Protein AF-E5VL37-F1 (afdb_monomer)

Structure (mmCIF, N/CA/C/O backbone):
data_AF-E5VL37-F1
#
_entry.id   AF-E5VL37-F1
#
loop_
_atom_site.group_PDB
_atom_site.id
_atom_site.type_symbol
_atom_site.label_atom_id
_atom_site.label_alt_id
_atom_site.label_comp_id
_atom_site.label_asym_id
_atom_site.label_entity_id
_atom_site.label_seq_id
_atom_site.pdbx_PDB_ins_code
_atom_site.Cartn_x
_atom_site.Cartn_y
_atom_site.Cartn_z
_atom_site.occupancy
_atom_site.B_iso_or_equiv
_atom_site.auth_seq_id
_atom_site.auth_comp_id
_atom_site.auth_asym_id
_atom_site.auth_atom_id
_atom_site.pdbx_PDB_model_num
ATOM 1 N N . MET A 1 1 ? -0.561 -13.008 9.667 1.00 47.91 1 MET A N 1
ATOM 2 C CA . MET A 1 1 ? 0.557 -12.253 9.053 1.00 47.91 1 MET A CA 1
ATOM 3 C C . MET A 1 1 ? 0.689 -10.954 9.836 1.00 47.91 1 MET A C 1
ATOM 5 O O . MET A 1 1 ? -0.328 -10.316 10.033 1.00 47.91 1 MET A O 1
ATOM 9 N N . ASN A 1 2 ? 1.878 -10.595 10.334 1.00 67.38 2 ASN A N 1
ATOM 10 C CA . ASN A 1 2 ? 2.064 -9.457 11.260 1.00 67.38 2 ASN A CA 1
ATOM 11 C C . ASN A 1 2 ? 2.245 -8.087 10.576 1.00 67.38 2 ASN A C 1
ATOM 13 O O . ASN A 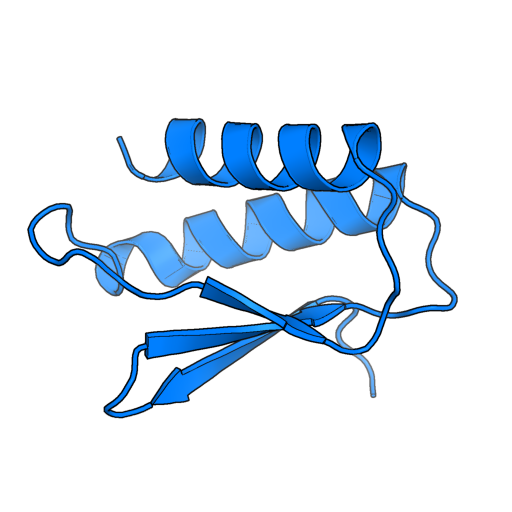1 2 ? 2.586 -7.122 11.252 1.00 67.38 2 ASN A O 1
ATOM 17 N N . GLN A 1 3 ? 2.079 -7.986 9.252 1.00 76.56 3 GLN A N 1
ATOM 18 C CA . GLN A 1 3 ? 2.247 -6.720 8.533 1.00 76.56 3 GLN A CA 1
ATOM 19 C C . GLN A 1 3 ? 0.944 -6.335 7.825 1.00 76.56 3 GLN A C 1
ATOM 21 O O . GLN A 1 3 ? 0.467 -7.124 7.008 1.00 76.56 3 GLN A O 1
ATOM 26 N N . PRO A 1 4 ? 0.391 -5.143 8.109 1.00 86.75 4 PRO A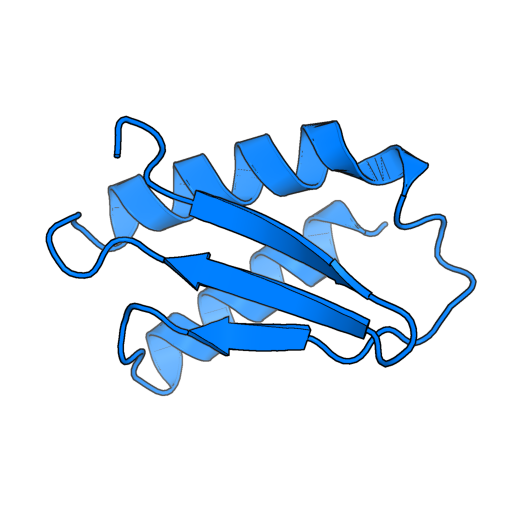 N 1
ATOM 27 C CA . PRO A 1 4 ? -0.889 -4.706 7.550 1.00 86.75 4 PRO A CA 1
ATOM 28 C C . PRO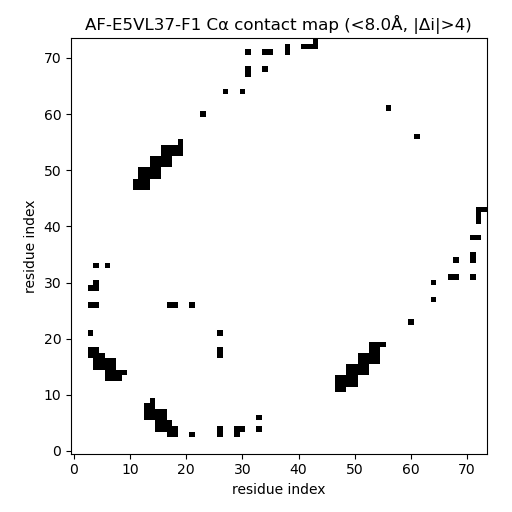 A 1 4 ? -0.818 -4.316 6.068 1.00 86.75 4 PRO A C 1
ATOM 30 O O . PRO A 1 4 ? -1.844 -4.230 5.395 1.00 86.75 4 PRO A O 1
ATOM 33 N N . VAL A 1 5 ? 0.394 -4.078 5.560 1.00 89.94 5 VAL A N 1
ATOM 34 C CA . VAL A 1 5 ? 0.667 -3.746 4.162 1.00 89.94 5 VAL A CA 1
ATOM 35 C C . VAL A 1 5 ? 1.865 -4.559 3.690 1.00 89.94 5 VAL A C 1
ATOM 37 O O . VAL A 1 5 ? 2.943 -4.519 4.292 1.00 89.94 5 VAL A O 1
ATOM 40 N N . LEU A 1 6 ? 1.678 -5.291 2.596 1.00 89.50 6 LEU A N 1
ATOM 41 C CA . LEU A 1 6 ? 2.708 -6.087 1.934 1.00 89.50 6 LEU A CA 1
ATOM 42 C C . LEU A 1 6 ? 2.918 -5.569 0.514 1.00 89.50 6 LEU A C 1
ATOM 44 O O . LEU A 1 6 ? 1.987 -5.559 -0.285 1.00 89.50 6 LEU A O 1
ATOM 48 N N . LEU A 1 7 ? 4.153 -5.192 0.191 1.00 86.88 7 LEU A N 1
ATOM 49 C CA . LEU A 1 7 ? 4.560 -4.804 -1.157 1.00 86.88 7 LEU A CA 1
ATOM 50 C C . LEU A 1 7 ? 5.306 -5.969 -1.812 1.00 86.88 7 LEU A C 1
ATOM 52 O O . LEU A 1 7 ? 6.266 -6.494 -1.248 1.00 86.88 7 LEU A O 1
ATOM 56 N N . LYS A 1 8 ? 4.853 -6.387 -2.993 1.00 86.88 8 LYS A N 1
ATOM 57 C CA . LYS A 1 8 ? 5.454 -7.457 -3.796 1.00 86.88 8 LYS A CA 1
ATOM 58 C C . LYS A 1 8 ? 5.816 -6.904 -5.170 1.00 86.88 8 LYS A C 1
ATOM 60 O O . LYS A 1 8 ? 4.928 -6.665 -5.985 1.00 86.88 8 LYS A O 1
ATOM 65 N N . GLY A 1 9 ? 7.105 -6.694 -5.422 1.00 82.06 9 GLY A N 1
ATOM 66 C CA . GLY A 1 9 ? 7.610 -6.348 -6.752 1.00 82.06 9 GLY A CA 1
ATOM 67 C C . GLY A 1 9 ? 7.737 -7.590 -7.634 1.00 82.06 9 GLY A C 1
ATOM 68 O O . GLY A 1 9 ? 8.150 -8.649 -7.160 1.00 82.06 9 GLY A O 1
ATOM 69 N N . ASN A 1 10 ? 7.374 -7.477 -8.908 1.00 73.12 10 ASN A N 1
ATOM 70 C CA . ASN A 1 10 ? 7.603 -8.497 -9.929 1.00 73.12 10 ASN A CA 1
ATOM 71 C C . ASN A 1 10 ? 7.906 -7.840 -11.288 1.00 73.12 10 ASN A C 1
ATOM 73 O O . ASN A 1 10 ? 7.896 -6.618 -11.417 1.00 73.12 10 ASN A O 1
ATOM 77 N N . SER A 1 11 ? 8.160 -8.653 -12.314 1.00 71.50 11 SER A N 1
ATOM 78 C CA . SER A 1 11 ? 8.499 -8.195 -13.670 1.00 71.50 11 SER A CA 1
ATOM 79 C C . SER A 1 11 ? 7.393 -7.387 -14.367 1.00 71.50 11 SER A C 1
ATOM 81 O O . SER A 1 11 ? 7.672 -6.728 -15.362 1.00 71.50 11 SER A O 1
ATOM 83 N N . LEU A 1 12 ? 6.149 -7.452 -13.878 1.00 70.25 12 LEU A N 1
ATOM 84 C CA . LEU A 1 12 ? 4.989 -6.738 -14.426 1.00 70.25 12 LEU A CA 1
ATOM 85 C C . LEU A 1 12 ? 4.685 -5.434 -13.670 1.00 70.25 12 LEU A C 1
ATOM 87 O O . LEU A 1 12 ? 3.969 -4.583 -14.193 1.00 70.25 12 LEU A O 1
ATOM 91 N N . GLY A 1 13 ? 5.191 -5.278 -12.445 1.00 80.69 13 GLY A N 1
ATOM 92 C CA . GLY A 1 13 ? 4.953 -4.108 -11.607 1.00 80.69 13 GLY A CA 1
ATOM 93 C C . GLY A 1 13 ? 4.947 -4.425 -10.112 1.00 80.69 13 GLY A C 1
ATOM 94 O O . GLY A 1 13 ? 5.643 -5.321 -9.632 1.00 80.69 13 GLY A O 1
ATOM 95 N N . LEU A 1 14 ? 4.148 -3.669 -9.358 1.00 86.00 14 LEU A N 1
ATOM 96 C CA . LEU A 1 14 ? 4.026 -3.776 -7.907 1.00 86.00 14 LEU A CA 1
ATOM 97 C C . LEU A 1 14 ? 2.633 -4.272 -7.518 1.00 86.00 14 LEU A C 1
ATOM 99 O O . LEU A 1 14 ? 1.620 -3.688 -7.891 1.00 86.00 14 LEU A O 1
ATOM 103 N N . THR A 1 15 ? 2.569 -5.320 -6.702 1.00 89.00 15 THR A N 1
ATOM 104 C CA . THR A 1 15 ? 1.333 -5.741 -6.032 1.00 89.00 15 THR A CA 1
ATOM 105 C C . THR A 1 15 ? 1.378 -5.333 -4.565 1.00 89.00 15 THR A C 1
ATOM 107 O O . THR A 1 15 ? 2.255 -5.769 -3.820 1.00 89.00 15 THR A O 1
ATOM 110 N N . MET A 1 16 ? 0.419 -4.517 -4.144 1.00 89.31 16 MET A N 1
ATOM 111 C CA . MET A 1 16 ? 0.200 -4.121 -2.761 1.00 89.31 16 MET A CA 1
ATOM 112 C C . MET A 1 16 ? -0.966 -4.917 -2.177 1.00 89.31 16 MET A C 1
ATOM 114 O O . MET A 1 16 ? -2.103 -4.803 -2.628 1.00 89.31 16 MET A O 1
ATOM 118 N N . VAL A 1 17 ? -0.682 -5.721 -1.157 1.00 91.50 17 VAL A N 1
ATOM 119 C CA . VAL A 1 17 ? -1.687 -6.492 -0.424 1.00 91.50 17 VAL A CA 1
ATOM 120 C C . VAL A 1 17 ? -1.996 -5.770 0.882 1.00 91.50 17 VAL A C 1
ATOM 122 O O . VAL A 1 17 ? -1.096 -5.536 1.691 1.00 91.50 17 VAL A O 1
ATOM 125 N N . LEU A 1 18 ? -3.264 -5.414 1.063 1.00 91.81 18 LEU A N 1
ATOM 126 C CA . LEU A 1 18 ? -3.785 -4.657 2.197 1.00 91.81 18 LEU A CA 1
ATOM 127 C C . LEU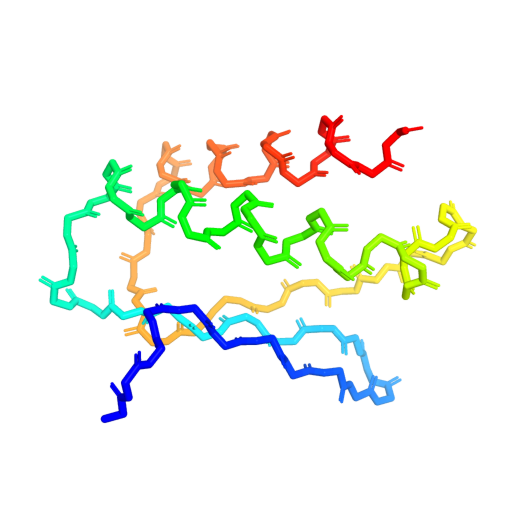 A 1 18 ? -4.548 -5.575 3.153 1.00 91.81 18 LEU A C 1
ATOM 129 O O . LEU A 1 18 ? -5.284 -6.459 2.712 1.00 91.81 18 LEU A O 1
ATOM 133 N N . ASP A 1 19 ? -4.410 -5.337 4.455 1.00 91.12 19 ASP A N 1
ATOM 134 C CA . ASP A 1 19 ? -5.183 -6.042 5.477 1.00 91.12 19 ASP A CA 1
ATOM 135 C C . ASP A 1 19 ? -6.679 -5.649 5.413 1.00 91.12 19 ASP A C 1
ATOM 137 O O . ASP A 1 19 ? -7.018 -4.466 5.571 1.00 91.12 19 ASP A O 1
ATOM 141 N N . PRO A 1 20 ? -7.600 -6.608 5.185 1.00 89.94 20 PRO A N 1
ATOM 142 C CA . PRO A 1 20 ? -9.034 -6.331 5.128 1.00 89.94 20 PRO A CA 1
ATOM 143 C C . PRO A 1 20 ? -9.666 -6.010 6.490 1.00 89.94 20 PRO A C 1
ATOM 145 O O . PRO A 1 20 ? -10.736 -5.409 6.521 1.00 89.94 20 PRO A O 1
ATOM 148 N N . GLY A 1 21 ? -9.049 -6.416 7.603 1.00 88.31 21 GLY A N 1
ATOM 149 C CA . GLY A 1 21 ? -9.566 -6.228 8.962 1.00 88.31 21 GLY A CA 1
ATOM 150 C C . GLY A 1 21 ? -9.108 -4.932 9.636 1.00 88.31 21 GLY A C 1
ATOM 151 O O . GLY A 1 21 ? -9.661 -4.545 10.666 1.00 88.31 21 GLY A O 1
ATOM 152 N N . MET A 1 22 ? -8.112 -4.242 9.076 1.00 89.25 22 MET A N 1
ATOM 153 C CA . MET A 1 22 ? -7.601 -2.982 9.621 1.00 89.25 22 MET A CA 1
ATOM 154 C C . MET A 1 22 ? -8.525 -1.800 9.283 1.00 89.25 22 MET A C 1
ATOM 156 O O . MET A 1 22 ? -9.187 -1.784 8.253 1.00 89.25 22 MET A O 1
ATOM 160 N N . LYS A 1 23 ? -8.579 -0.756 10.116 1.00 91.56 23 LYS A N 1
ATOM 161 C CA . LYS A 1 23 ? -9.293 0.486 9.757 1.00 91.56 23 LYS A CA 1
ATOM 162 C C . LYS A 1 23 ? -8.534 1.259 8.678 1.00 91.56 23 LYS A C 1
ATOM 164 O O . LYS A 1 23 ? -7.307 1.272 8.697 1.00 91.56 23 LYS A O 1
ATOM 169 N N . PHE A 1 24 ? -9.253 1.936 7.781 1.00 88.88 24 PHE A N 1
ATOM 170 C CA . PHE A 1 24 ? -8.638 2.657 6.660 1.00 88.88 24 PHE A CA 1
ATOM 171 C C . PHE A 1 24 ? -7.612 3.707 7.123 1.00 88.88 24 PHE A C 1
ATOM 173 O O . PHE A 1 24 ? -6.504 3.733 6.605 1.00 88.88 24 PHE A O 1
ATOM 180 N N . ASP A 1 25 ? -7.907 4.477 8.175 1.00 90.19 25 ASP A N 1
ATOM 181 C CA . ASP A 1 25 ? -6.976 5.489 8.705 1.00 90.19 25 ASP A CA 1
ATOM 182 C C . ASP A 1 25 ? -5.646 4.901 9.203 1.00 90.19 25 ASP A C 1
ATOM 184 O O . ASP A 1 25 ? -4.593 5.525 9.093 1.00 90.19 25 ASP A O 1
ATOM 188 N N . GLN A 1 26 ? -5.680 3.690 9.767 1.00 91.19 26 GLN A N 1
ATOM 189 C CA . GLN A 1 26 ? -4.468 2.990 10.206 1.00 91.19 26 GLN A CA 1
ATOM 190 C C . GLN A 1 26 ? -3.726 2.383 9.017 1.00 91.19 26 GLN A C 1
ATOM 192 O O . GLN A 1 26 ? -2.500 2.442 8.953 1.00 91.19 26 GLN A O 1
ATOM 197 N N . LEU A 1 27 ? -4.485 1.839 8.064 1.00 91.06 27 LEU A N 1
ATOM 198 C CA . LEU A 1 27 ? -3.961 1.276 6.829 1.00 91.06 27 LEU A CA 1
ATOM 199 C C . LEU A 1 27 ? -3.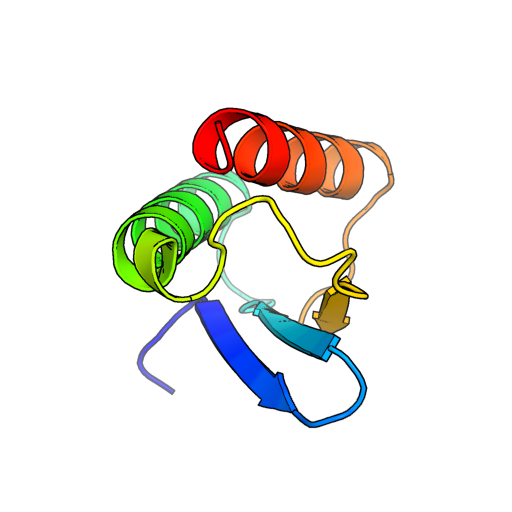179 2.334 6.046 1.00 91.06 27 LEU A C 1
ATOM 201 O O . LEU A 1 27 ? -2.068 2.067 5.611 1.00 91.06 27 LEU A O 1
ATOM 205 N N . ILE A 1 28 ? -3.721 3.546 5.934 1.00 90.44 28 ILE A N 1
ATOM 206 C CA . ILE A 1 28 ? -3.096 4.668 5.234 1.00 90.44 28 ILE A CA 1
ATOM 207 C C . ILE A 1 28 ? -1.720 5.007 5.812 1.00 90.44 28 ILE A C 1
ATOM 209 O O . ILE A 1 28 ? -0.757 5.105 5.055 1.00 90.44 28 ILE A O 1
ATOM 213 N N . LYS A 1 29 ? -1.597 5.093 7.140 1.00 90.44 29 LYS A N 1
ATOM 214 C CA . LYS A 1 29 ? -0.300 5.321 7.797 1.00 90.44 29 LYS A CA 1
ATOM 215 C C . LYS A 1 29 ? 0.696 4.201 7.499 1.00 90.44 29 LYS A C 1
ATOM 217 O O . LYS A 1 29 ? 1.855 4.457 7.201 1.00 90.44 29 LYS A O 1
ATOM 222 N N . ALA A 1 30 ? 0.231 2.953 7.523 1.00 90.88 30 ALA A N 1
ATOM 223 C CA . ALA A 1 30 ? 1.081 1.813 7.204 1.00 90.88 30 ALA A CA 1
ATOM 224 C C . ALA A 1 30 ? 1.519 1.784 5.727 1.00 90.88 30 ALA A C 1
ATOM 226 O O . ALA A 1 30 ? 2.632 1.346 5.431 1.00 90.88 30 ALA A O 1
ATOM 227 N N . ILE A 1 31 ? 0.661 2.234 4.803 1.00 89.06 31 ILE A N 1
ATOM 228 C CA . ILE A 1 31 ? 1.006 2.400 3.386 1.00 89.06 31 ILE A CA 1
ATOM 229 C C . ILE A 1 31 ? 2.088 3.473 3.265 1.00 89.06 31 ILE A C 1
ATOM 231 O O . ILE A 1 31 ? 3.128 3.210 2.667 1.00 89.06 31 ILE A O 1
ATOM 235 N N . GLU A 1 32 ? 1.880 4.640 3.872 1.00 88.69 32 GLU A N 1
ATOM 236 C CA . GLU A 1 32 ? 2.841 5.747 3.866 1.00 88.69 32 GLU A CA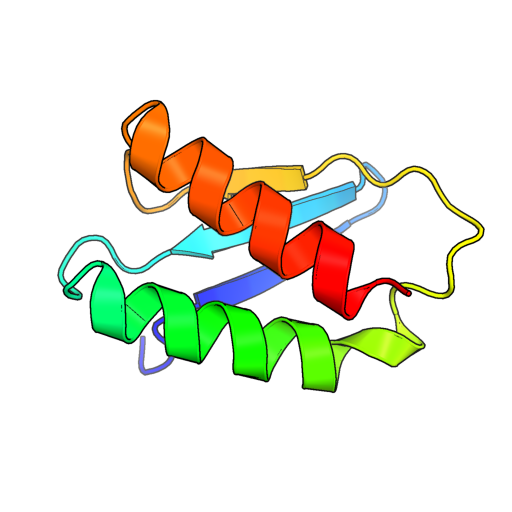 1
ATOM 237 C C . GLU A 1 32 ? 4.231 5.294 4.337 1.00 88.69 32 GLU A C 1
ATOM 239 O O . GLU A 1 32 ? 5.205 5.413 3.589 1.00 88.69 32 GLU A O 1
ATOM 244 N N . ASP A 1 33 ? 4.314 4.671 5.514 1.00 88.56 33 ASP A N 1
ATOM 245 C CA . ASP A 1 33 ? 5.574 4.170 6.071 1.00 88.56 33 ASP A CA 1
ATOM 246 C C . ASP A 1 33 ? 6.262 3.161 5.142 1.00 88.56 33 ASP A C 1
ATOM 248 O O . ASP A 1 33 ? 7.493 3.141 5.030 1.00 88.56 33 ASP A O 1
ATOM 252 N N . LYS A 1 34 ? 5.486 2.305 4.465 1.00 86.75 34 LYS A N 1
ATOM 253 C CA . LYS A 1 34 ? 6.022 1.315 3.523 1.00 86.75 34 LYS A CA 1
ATOM 254 C C . LYS A 1 34 ? 6.562 1.951 2.252 1.00 86.75 34 LYS A C 1
ATOM 256 O O . LYS A 1 34 ? 7.610 1.514 1.782 1.00 86.75 34 LYS A O 1
ATOM 261 N N . PHE A 1 35 ? 5.883 2.951 1.700 1.00 83.00 35 PHE A N 1
ATOM 262 C CA . PHE A 1 35 ? 6.344 3.634 0.492 1.00 83.00 35 PHE A CA 1
ATOM 263 C C . PHE A 1 35 ? 7.574 4.502 0.759 1.00 83.00 35 PHE A C 1
ATOM 265 O O . PHE A 1 35 ? 8.487 4.493 -0.060 1.00 83.00 35 PHE A O 1
ATOM 272 N N . VAL A 1 36 ? 7.667 5.147 1.926 1.00 83.44 36 VAL A N 1
ATOM 273 C CA . VAL A 1 36 ? 8.879 5.877 2.342 1.00 83.44 36 VAL A CA 1
ATOM 274 C C . VAL A 1 36 ? 10.083 4.936 2.448 1.00 83.44 36 VAL A C 1
ATOM 276 O O . VAL A 1 36 ? 11.154 5.244 1.931 1.00 83.44 36 VAL A O 1
ATOM 279 N N . GLN A 1 37 ? 9.909 3.762 3.064 1.00 82.25 37 GLN A N 1
ATOM 280 C CA . GLN A 1 37 ? 10.962 2.739 3.140 1.00 82.25 37 GLN A CA 1
ATOM 281 C C . GLN A 1 37 ? 11.333 2.166 1.769 1.00 82.25 37 GLN A C 1
ATOM 283 O O . GLN A 1 37 ? 12.471 1.760 1.556 1.00 82.25 37 GLN A O 1
ATOM 288 N N . ALA A 1 38 ? 10.374 2.112 0.848 1.00 77.25 38 ALA A N 1
ATOM 289 C CA . ALA A 1 38 ? 10.572 1.591 -0.493 1.00 77.25 38 ALA A CA 1
ATOM 290 C C . ALA A 1 38 ? 10.978 2.669 -1.511 1.00 77.25 38 ALA A C 1
ATOM 292 O O . ALA A 1 38 ? 11.063 2.343 -2.691 1.00 77.25 38 ALA A O 1
ATOM 293 N N . LYS A 1 39 ? 11.242 3.923 -1.107 1.00 76.94 39 LYS A N 1
ATOM 294 C CA . LYS A 1 39 ? 11.523 5.026 -2.047 1.00 76.94 39 LYS A CA 1
ATOM 295 C C . LYS A 1 39 ? 12.653 4.700 -3.029 1.00 76.94 39 LYS A C 1
ATOM 297 O O . LYS A 1 39 ? 12.534 5.006 -4.205 1.00 76.94 39 LYS A O 1
ATOM 302 N N . ASP A 1 40 ? 13.690 3.998 -2.564 1.00 73.25 40 ASP A N 1
ATOM 303 C CA . ASP A 1 40 ? 14.863 3.644 -3.375 1.00 73.25 40 ASP A CA 1
ATOM 304 C C . ASP A 1 40 ? 14.522 2.615 -4.472 1.00 73.25 40 ASP A C 1
ATOM 306 O O . ASP A 1 40 ? 15.277 2.426 -5.428 1.00 73.25 40 ASP A O 1
ATOM 310 N N . PHE A 1 41 ? 13.376 1.937 -4.339 1.00 71.50 41 PHE A N 1
ATOM 311 C CA . PHE A 1 41 ? 12.802 1.051 -5.351 1.00 71.50 41 PHE A CA 1
ATOM 312 C C . PHE A 1 41 ? 12.043 1.835 -6.431 1.00 71.50 41 PHE A C 1
ATOM 314 O O . PHE A 1 41 ? 11.933 1.389 -7.572 1.00 71.50 41 PHE A O 1
ATOM 321 N N . PHE A 1 42 ? 11.531 3.013 -6.082 1.00 70.62 42 PHE A N 1
ATOM 322 C CA . PHE A 1 42 ? 10.706 3.858 -6.932 1.00 70.62 42 PHE A CA 1
ATOM 323 C C . PHE A 1 42 ? 11.458 5.134 -7.325 1.00 70.62 42 PHE A C 1
ATOM 325 O O . PHE A 1 42 ? 11.078 6.242 -6.965 1.00 70.62 42 PHE A O 1
ATOM 332 N N . ASN A 1 43 ? 12.532 4.991 -8.100 1.00 64.38 43 ASN A N 1
ATOM 333 C CA . ASN A 1 43 ? 13.398 6.115 -8.483 1.00 64.38 43 ASN A CA 1
ATOM 334 C C . ASN A 1 43 ? 12.830 6.982 -9.628 1.00 64.38 43 ASN A C 1
ATOM 336 O O . ASN A 1 43 ? 13.567 7.344 -10.543 1.00 64.38 43 ASN A O 1
ATOM 340 N N . GLY A 1 44 ? 11.522 7.272 -9.625 1.00 59.75 44 GLY A N 1
ATOM 341 C CA . GLY A 1 44 ? 10.836 8.258 -10.486 1.00 59.75 44 GLY A CA 1
ATOM 342 C C . GLY A 1 44 ? 10.857 8.030 -12.008 1.00 59.75 44 GLY A C 1
ATOM 343 O O . GLY A 1 44 ? 10.104 8.668 -12.736 1.00 59.75 44 GLY A O 1
ATOM 344 N N . GLN A 1 45 ? 11.690 7.122 -12.518 1.00 60.19 45 GLN A N 1
ATOM 345 C CA . GLN A 1 45 ? 11.946 6.945 -13.952 1.00 60.19 45 GLN A CA 1
ATOM 346 C C . GLN A 1 45 ? 11.145 5.803 -14.590 1.00 60.19 45 GLN A C 1
ATOM 348 O O . GLN A 1 45 ? 11.175 5.644 -15.808 1.00 60.19 45 GLN A O 1
ATOM 353 N N . THR A 1 46 ? 10.417 5.009 -13.798 1.00 65.25 46 THR A N 1
ATOM 354 C CA . THR A 1 46 ? 9.688 3.834 -14.298 1.00 65.25 46 THR A CA 1
ATOM 355 C C . THR A 1 46 ? 8.197 3.972 -14.021 1.00 65.25 46 THR A C 1
ATOM 357 O O . THR A 1 46 ? 7.787 4.085 -12.868 1.00 65.25 46 THR A O 1
ATOM 360 N N . GLN A 1 47 ? 7.372 3.923 -15.073 1.00 70.12 47 GLN A N 1
ATOM 361 C CA . GLN A 1 47 ? 5.931 3.729 -14.913 1.00 70.12 47 GLN A CA 1
ATOM 362 C C . GLN A 1 47 ? 5.688 2.312 -14.388 1.00 70.12 47 GLN A C 1
ATOM 364 O O . GLN A 1 47 ? 5.925 1.332 -15.091 1.00 70.12 47 GLN A O 1
ATOM 369 N N . ILE A 1 48 ? 5.242 2.205 -13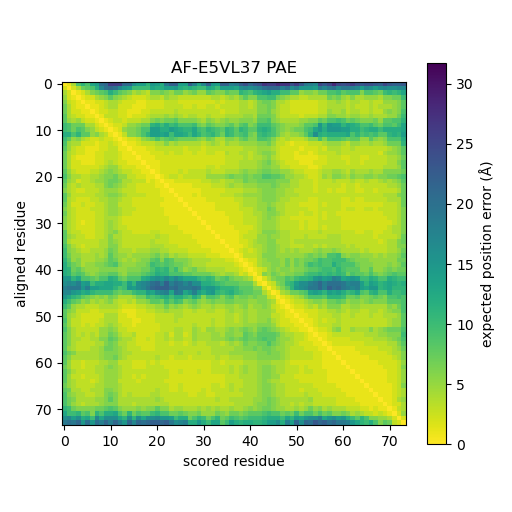.137 1.00 76.31 48 ILE A N 1
ATOM 370 C CA . ILE A 1 48 ? 5.000 0.924 -12.472 1.00 76.31 48 ILE A CA 1
ATOM 371 C C . ILE A 1 48 ? 3.494 0.697 -12.376 1.00 76.31 48 ILE A C 1
ATOM 373 O O . ILE A 1 48 ? 2.761 1.526 -11.838 1.00 76.31 48 ILE A O 1
ATOM 377 N N . ALA A 1 49 ? 3.027 -0.450 -12.869 1.00 82.94 49 ALA A N 1
ATOM 378 C CA . ALA A 1 49 ? 1.651 -0.873 -12.654 1.00 82.94 49 ALA A CA 1
ATOM 379 C C . ALA A 1 49 ? 1.453 -1.240 -11.175 1.00 82.94 49 ALA A C 1
ATOM 381 O O . ALA A 1 49 ? 2.123 -2.140 -10.665 1.00 82.94 49 ALA A O 1
ATOM 382 N N . LEU A 1 50 ? 0.533 -0.552 -10.494 1.00 83.69 50 LEU A N 1
ATOM 383 C CA . LEU A 1 50 ? 0.145 -0.852 -9.117 1.00 83.69 50 LEU A CA 1
ATOM 384 C C . LEU A 1 50 ? -1.126 -1.703 -9.105 1.00 83.69 50 LEU A C 1
ATOM 386 O O . LEU A 1 50 ? -2.191 -1.257 -9.531 1.00 83.69 50 LEU A O 1
ATOM 390 N N . LYS A 1 51 ? -1.029 -2.914 -8.561 1.00 87.44 51 LYS A N 1
ATOM 391 C CA . LYS A 1 51 ? -2.178 -3.778 -8.281 1.00 87.44 51 LYS A CA 1
ATOM 392 C C . LYS A 1 51 ? -2.476 -3.772 -6.788 1.00 87.44 51 LYS A C 1
ATOM 394 O O . LYS A 1 51 ? -1.567 -3.987 -5.993 1.00 87.44 51 LYS A O 1
ATOM 399 N N . ILE A 1 52 ? -3.735 -3.575 -6.409 1.00 89.06 52 ILE A N 1
ATOM 400 C CA . ILE A 1 52 ? -4.177 -3.637 -5.010 1.00 89.06 52 ILE A CA 1
ATOM 401 C C . ILE A 1 52 ? -4.969 -4.927 -4.787 1.00 89.06 52 ILE A C 1
ATOM 403 O O . ILE A 1 52 ? -5.893 -5.234 -5.539 1.00 89.06 52 ILE A O 1
ATOM 407 N N . GLU A 1 53 ? -4.600 -5.683 -3.756 1.00 91.06 53 GLU A N 1
ATOM 408 C CA . GLU A 1 53 ? -5.246 -6.936 -3.352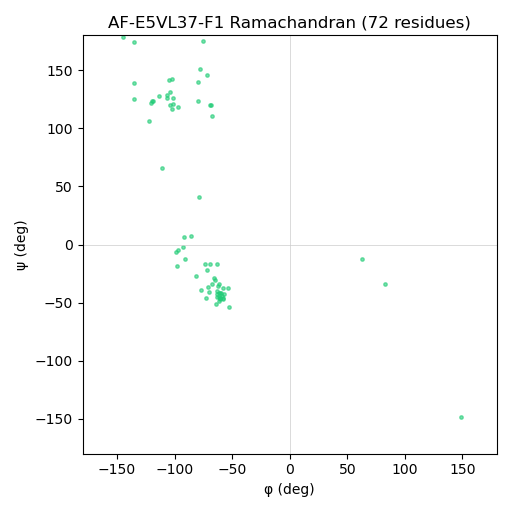 1.00 91.06 53 GLU A CA 1
ATOM 409 C C . GLU A 1 53 ? -5.451 -6.992 -1.829 1.00 91.06 53 GLU A C 1
ATOM 411 O O . GLU A 1 53 ? -5.008 -6.120 -1.085 1.00 91.06 53 GLU A O 1
ATOM 416 N N . GLY A 1 54 ? -6.141 -8.026 -1.342 1.00 90.50 54 GLY A N 1
ATOM 417 C CA . GLY A 1 54 ? -6.369 -8.263 0.090 1.00 90.50 54 GLY A CA 1
ATOM 418 C C . GLY A 1 54 ? -7.541 -7.476 0.679 1.00 90.50 54 GLY A C 1
ATOM 419 O O . GLY A 1 54 ? -8.287 -8.024 1.484 1.00 90.50 54 GLY A O 1
ATOM 420 N N . ARG A 1 55 ? -7.788 -6.255 0.194 1.00 91.25 55 ARG A N 1
ATOM 421 C CA . ARG A 1 55 ? -8.928 -5.421 0.592 1.00 91.25 55 ARG A CA 1
ATOM 422 C C . ARG A 1 55 ? -9.603 -4.783 -0.618 1.00 91.25 55 ARG A C 1
ATOM 424 O O . ARG A 1 55 ? -8.931 -4.289 -1.519 1.00 91.25 55 ARG A O 1
ATOM 431 N N . LYS A 1 56 ? -10.939 -4.755 -0.614 1.00 89.25 56 LYS A N 1
ATOM 432 C CA . LYS A 1 56 ? -11.709 -3.925 -1.548 1.00 89.25 56 LYS A CA 1
ATOM 433 C C . LYS A 1 56 ? -11.716 -2.490 -1.036 1.00 89.25 56 LYS A C 1
ATOM 435 O O . LYS A 1 56 ? -12.131 -2.266 0.097 1.00 89.25 56 LYS A O 1
ATOM 440 N N . LEU A 1 57 ? -11.252 -1.570 -1.870 1.00 89.44 57 LEU A N 1
ATOM 441 C CA . LEU A 1 57 ? -11.327 -0.138 -1.619 1.00 89.44 57 LEU A CA 1
ATOM 442 C C . LEU A 1 57 ? -12.470 0.447 -2.440 1.00 89.44 57 LEU A C 1
ATOM 444 O O . LEU A 1 57 ? -12.685 0.030 -3.584 1.00 89.44 57 LEU A O 1
ATOM 448 N N . ASP A 1 58 ? -13.188 1.406 -1.872 1.00 92.31 58 ASP A N 1
ATOM 449 C CA . ASP A 1 58 ? -14.078 2.251 -2.663 1.00 92.31 58 ASP A CA 1
ATOM 450 C C . ASP A 1 58 ? -13.289 3.298 -3.477 1.00 92.31 58 ASP A C 1
ATOM 452 O O . ASP A 1 58 ? -12.066 3.413 -3.380 1.00 92.31 58 ASP A O 1
ATOM 456 N N . ALA A 1 59 ? -13.985 4.064 -4.320 1.00 91.31 59 ALA A N 1
ATOM 457 C CA . ALA A 1 59 ? -13.345 5.054 -5.183 1.00 91.31 59 ALA A CA 1
ATOM 458 C C . ALA A 1 59 ? -12.619 6.170 -4.403 1.00 91.31 59 ALA A C 1
ATOM 460 O O . ALA A 1 59 ? -11.562 6.623 -4.841 1.00 91.31 59 ALA A O 1
ATOM 461 N N . LYS A 1 60 ? -13.153 6.600 -3.250 1.00 92.19 60 LYS A N 1
ATOM 462 C CA . LYS A 1 60 ? -12.523 7.627 -2.405 1.00 92.19 60 LYS A CA 1
ATOM 463 C C . LYS A 1 60 ? -11.298 7.070 -1.699 1.00 92.19 60 LYS A C 1
ATOM 465 O O . LYS A 1 60 ? -10.255 7.718 -1.687 1.00 92.19 60 LYS A O 1
ATOM 470 N N . GLU A 1 61 ? -11.415 5.876 -1.127 1.00 91.88 61 GLU A N 1
ATOM 471 C CA . GLU A 1 61 ? -10.302 5.173 -0.495 1.00 91.88 61 GLU A CA 1
ATOM 472 C C . GLU A 1 61 ? -9.166 4.952 -1.503 1.00 91.88 61 GLU A C 1
ATOM 474 O O . GLU A 1 61 ? -8.009 5.253 -1.209 1.00 91.88 61 GLU A O 1
ATOM 479 N N . LEU A 1 62 ? -9.494 4.498 -2.717 1.00 90.19 62 LEU A N 1
ATOM 480 C CA . LEU A 1 62 ? -8.526 4.304 -3.794 1.00 90.19 62 LEU A CA 1
ATOM 481 C C . LEU A 1 62 ? -7.833 5.617 -4.177 1.00 90.19 62 LEU A C 1
ATOM 483 O O . LEU A 1 62 ? -6.610 5.647 -4.288 1.00 90.19 62 LEU A O 1
ATOM 487 N N . GLN A 1 63 ? -8.591 6.702 -4.347 1.00 90.81 63 GLN A N 1
ATOM 488 C CA . GLN A 1 63 ? -8.034 8.013 -4.681 1.00 90.81 63 GLN A CA 1
ATOM 489 C C . GLN A 1 63 ? -7.085 8.526 -3.591 1.00 90.81 63 GLN A C 1
ATOM 491 O O . GLN A 1 63 ? -6.001 9.003 -3.917 1.00 90.81 63 GLN A O 1
ATOM 496 N N . ASN A 1 64 ? -7.442 8.361 -2.314 1.00 91.25 64 ASN A N 1
ATOM 497 C CA . ASN A 1 64 ? -6.572 8.714 -1.189 1.00 91.25 64 ASN A CA 1
ATOM 498 C C . ASN A 1 64 ? -5.260 7.924 -1.208 1.00 91.25 64 ASN A C 1
ATOM 500 O O . ASN A 1 64 ? -4.188 8.502 -1.051 1.00 91.25 64 ASN A O 1
ATOM 504 N N . VAL A 1 65 ? -5.329 6.609 -1.433 1.00 89.06 65 VAL A N 1
ATOM 505 C CA . VAL A 1 65 ? -4.128 5.766 -1.529 1.00 89.06 65 VAL A CA 1
ATOM 506 C C . VAL A 1 65 ? -3.232 6.232 -2.677 1.00 89.06 65 VAL A C 1
ATOM 508 O O . VAL A 1 65 ? -2.028 6.393 -2.486 1.00 89.06 65 VAL A O 1
ATOM 511 N N . LEU A 1 66 ? -3.806 6.483 -3.856 1.00 86.88 66 LEU A N 1
ATOM 512 C CA . LEU A 1 66 ? -3.053 6.955 -5.020 1.00 86.88 66 LEU A CA 1
ATOM 513 C C . LEU A 1 66 ? -2.413 8.325 -4.780 1.00 86.88 66 LEU A C 1
ATOM 515 O O . LEU A 1 66 ? -1.265 8.522 -5.170 1.00 86.88 66 LEU A O 1
ATOM 519 N N . GLN A 1 67 ? -3.121 9.245 -4.123 1.00 88.88 67 GLN A N 1
ATOM 520 C CA . GLN A 1 67 ? -2.597 10.570 -3.803 1.00 88.88 67 GLN A CA 1
ATOM 521 C C . GLN A 1 67 ? -1.394 10.484 -2.861 1.00 88.88 67 GLN A C 1
ATOM 523 O O . GLN A 1 67 ? -0.371 11.099 -3.136 1.00 88.88 67 GLN A O 1
ATOM 528 N N . ILE A 1 68 ? -1.474 9.670 -1.808 1.00 86.88 68 ILE A N 1
ATOM 529 C CA . ILE A 1 68 ? -0.362 9.488 -0.866 1.00 86.88 68 ILE A CA 1
ATOM 530 C C . ILE A 1 68 ? 0.850 8.886 -1.564 1.00 86.88 68 ILE A C 1
ATOM 532 O O . ILE A 1 68 ? 1.970 9.336 -1.352 1.00 86.88 68 ILE A O 1
ATOM 536 N N . ILE A 1 69 ? 0.642 7.888 -2.423 1.00 81.88 69 ILE A N 1
ATOM 537 C CA . ILE A 1 69 ? 1.742 7.307 -3.193 1.00 81.88 69 ILE A CA 1
ATOM 538 C C . ILE A 1 69 ? 2.363 8.381 -4.089 1.00 81.88 69 ILE A C 1
ATOM 540 O O . ILE A 1 69 ? 3.574 8.559 -4.048 1.00 81.88 69 ILE A O 1
ATOM 544 N N . ALA A 1 70 ? 1.559 9.138 -4.839 1.00 82.00 70 ALA A N 1
ATOM 545 C CA . ALA A 1 70 ? 2.054 10.199 -5.713 1.00 82.00 70 ALA A CA 1
ATOM 546 C C . ALA A 1 70 ? 2.825 11.292 -4.950 1.00 82.00 70 ALA A C 1
ATOM 548 O O . ALA A 1 70 ? 3.884 11.715 -5.405 1.00 82.00 70 ALA A O 1
ATOM 549 N N . GLU A 1 71 ? 2.345 11.707 -3.776 1.00 83.38 71 GLU A N 1
ATOM 550 C CA . GLU A 1 71 ? 3.011 12.701 -2.923 1.00 83.38 71 GLU A CA 1
ATOM 551 C C . GLU A 1 71 ? 4.354 12.211 -2.362 1.00 83.38 71 GLU A C 1
ATOM 553 O O . GLU A 1 71 ? 5.234 13.027 -2.102 1.00 83.38 71 GLU A O 1
ATOM 558 N N . LYS A 1 72 ? 4.532 10.897 -2.168 1.00 74.56 72 LYS A N 1
ATOM 559 C CA . LYS A 1 72 ? 5.764 10.299 -1.616 1.00 74.56 72 LYS A CA 1
ATOM 560 C C . LYS A 1 72 ? 6.733 9.763 -2.679 1.00 74.56 72 LYS A C 1
ATOM 562 O O . LYS A 1 72 ? 7.806 9.289 -2.319 1.00 74.56 72 LYS A O 1
ATOM 567 N N . GLN A 1 73 ? 6.348 9.789 -3.958 1.00 62.06 73 GLN A N 1
ATOM 568 C CA . GLN A 1 73 ? 7.183 9.417 -5.115 1.00 62.06 73 GLN A CA 1
ATOM 569 C C . GLN A 1 73 ? 7.920 10.625 -5.732 1.00 62.06 73 GLN A C 1
ATOM 571 O O . GLN A 1 73 ? 8.659 10.445 -6.700 1.00 62.06 73 GLN A O 1
ATOM 576 N N . LEU A 1 74 ? 7.692 11.834 -5.202 1.00 46.34 74 LEU A N 1
ATOM 577 C CA . LEU A 1 74 ? 8.425 13.071 -5.505 1.00 46.34 74 LEU A CA 1
ATOM 578 C C . LEU A 1 74 ? 9.600 13.251 -4.536 1.00 46.34 74 LEU A C 1
ATOM 580 O O . LEU A 1 74 ? 10.654 13.738 -4.999 1.00 46.34 74 LEU A O 1
#

Mean predicted aligned error: 5.14 Å

Secondary structure (DSSP, 8-state):
---SEEEEEETTEEEEEE-SSS-HHHHHHHHHHHHHHTGGG--SSS---EEEESS---HHHHHHHHHHHHHH--

Foldseek 3Di:
DPQQWDWDQDPQFIEIEGAAPDDLVVRLVSLLVVLLVCLVVLQPPDDGDYHYHNHDDDPVSVVSSVVSNVVNND

Radius of gyration: 11.73 Å; Cα contacts (8 Å, |Δi|>4): 78; chains: 1; bounding box: 29×25×26 Å

Nearest PDB structures (foldseek):
  3trr-assembly1_C  TM=5.181E-01  e=4.470E-01  Mycobacteroides abscessus ATCC 19977
  2vss-assembly1_A  TM=3.941E-01  e=7.025E-01  Pseudomonas fluorescens
  1pjh-assembly1_C-2  TM=4.722E-01  e=2.727E+00  Saccharomyces cerevisiae
  5z7r-assembly1_A  TM=4.104E-01  e=1.851E+00  Clostridium acetobutylicum ATCC 824
  2aya-assembly1_A  TM=3.638E-01  e=3.531E+00  Escherichia coli

Solvent-accessible surface area (backbone atoms only — not comparable to full-atom values): 4527 Å² total; per-residue (Å²): 130,97,60,62,56,44,81,44,81,56,99,82,27,36,38,38,37,36,50,64,87,58,54,67,76,58,47,5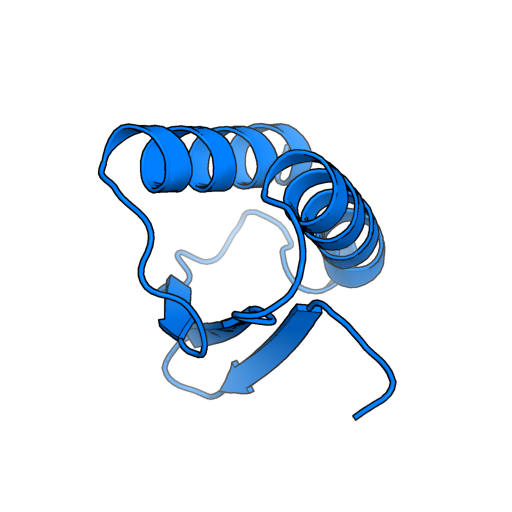1,54,47,47,50,59,48,46,62,74,41,36,88,78,50,75,74,81,69,93,67,49,77,43,77,37,72,43,92,67,55,75,66,57,45,50,52,55,52,49,53,51,57,68,63,54,111

pLDDT: mean 82.76, std 10.53, range [46.34, 92.31]

Sequence (74 aa):
MNQPVLLKGNSLGLTMVLDPGMKFDQLIKAIEDKFVQAKDFFNGQTQIALKIEGRKLDAKELQNVLQIIAEKQL